Protein 3R6F (pdb70)

Solvent-accessible surface area: 9131 Å² total; per-residue (Å²): 168,62,33,81,13,34,30,54,69,172,148,43,55,133,45,70,73,84,44,121,96,0,3,0,10,92,22,193,182,76,93,3,162,21,4,0,10,0,0,0,52,30,81,48,46,69,71,144,62,17,50,118,51,42,36,63,29,11,126,110,9,4,45,65,7,7,143,149,77,59,46,160,153,76,54,80,60,40,26,60,54,141,149,20,98,36,98,0,0,16,22,30,0,0,4,67,71,50,77,125,57,88,26,111,100,145,199,97,83,100,109,81,66,132,77,106,135,72,61,57,46,91,93,53,152,108,178,129,97,144

Nearest PDB structures (foldseek):
  3r6f-assembly1_A-2  TM=1.008E+00  e=4.853E-24  Encephalitozoon cuniculi GB-M1
  3ksv-assembly1_A-2  TM=8.217E-01  e=3.527E-10  Leishmania major
  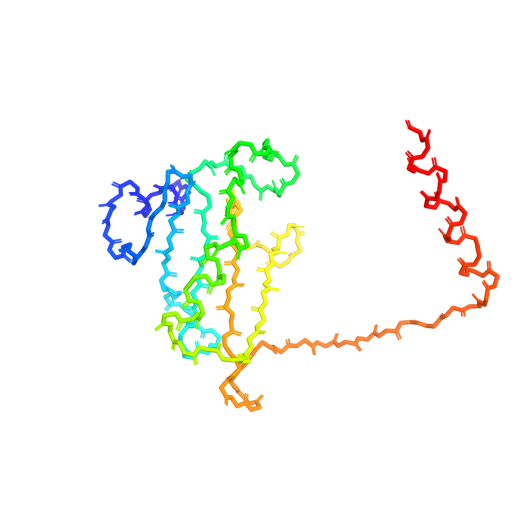3n1s-assembly1_B  TM=8.345E-01  e=1.779E-07  Escherichia coli
  8v1y-assembly1_D  TM=8.099E-01  e=2.140E-07  Escherichia coli
  3n1s-assembly3_I  TM=7.848E-01  e=1.779E-07  Escherichia coli

Structure (mmCIF, N/CA/C/O backbone):
data_3R6F
#
_entry.id   3R6F
#
_cell.length_a   44.570
_cell.length_b   44.570
_cell.length_c   233.310
_cell.angle_alpha   90.000
_cell.angle_beta   90.000
_cell.angle_gamma   120.000
#
_symmetry.space_group_name_H-M   'P 65 2 2'
#
loop_
_entity.id
_entity.type
_entity.pdbx_description
1 polymer 'HIT family protein'
2 non-polymer 'ZINC ION'
3 non-polymer 'SULFATE ION'
4 non-polymer (4S)-2-METHYL-2,4-PENTANEDIOL
5 water water
#
loop_
_atom_site.group_PDB
_atom_site.id
_atom_site.type_symbol
_atom_site.label_atom_id
_atom_site.label_alt_id
_atom_site.label_comp_id
_atom_site.label_asym_id
_atom_site.label_entity_id
_atom_site.label_seq_id
_atom_site.pdbx_PDB_ins_code
_atom_site.Cartn_x
_atom_site.Cartn_y
_atom_site.Cartn_z
_atom_site.occupancy
_atom_site.B_iso_or_equiv
_atom_site.auth_seq_id
_atom_site.auth_comp_id
_atom_site.auth_asym_id
_atom_site.auth_atom_id
_atom_site.pdbx_PDB_model_num
ATOM 1 N N . GLU A 1 6 ? 25.596 27.029 44.780 1.00 41.29 2 GLU A N 1
ATOM 2 C CA . GLU A 1 6 ? 25.379 25.699 44.141 1.00 40.08 2 GLU A CA 1
ATOM 3 C C . GLU A 1 6 ? 26.515 25.414 43.158 1.00 39.16 2 GLU A C 1
ATOM 4 O O . GLU A 1 6 ? 27.227 26.346 42.748 1.00 40.74 2 GLU A O 1
ATOM 6 N N . GLY A 1 7 ? 26.705 24.134 42.817 1.00 37.48 3 GLY A N 1
ATOM 7 C CA . GLY A 1 7 ? 27.623 23.718 41.745 1.00 34.04 3 GLY A CA 1
ATOM 8 C C . GLY A 1 7 ? 26.961 22.699 40.802 1.00 31.45 3 GLY A C 1
ATOM 9 O O . GLY A 1 7 ? 25.830 22.264 41.042 1.00 32.28 3 GLY A O 1
ATOM 10 N N . CYS A 1 8 ? 27.664 22.291 39.748 1.00 27.82 4 CYS A N 1
ATOM 11 C CA . CYS A 1 8 ? 27.068 21.420 38.701 1.00 23.93 4 CYS A CA 1
ATOM 12 C C . CYS A 1 8 ? 26.304 20.156 39.171 1.00 22.61 4 CYS A C 1
ATOM 13 O O . CYS A 1 8 ? 26.870 19.286 39.834 1.00 21.94 4 CYS A O 1
ATOM 16 N N . ILE A 1 9 ? 25.038 20.024 38.767 1.00 21.69 5 ILE A N 1
ATOM 17 C CA . ILE A 1 9 ? 24.203 18.914 39.229 1.00 20.45 5 ILE A CA 1
ATOM 18 C C . ILE A 1 9 ? 24.755 17.554 38.822 1.00 19.97 5 ILE A C 1
ATOM 19 O O . ILE A 1 9 ? 24.739 16.626 39.610 1.00 19.49 5 ILE A O 1
ATOM 24 N N . PHE A 1 10 ? 25.277 17.441 37.598 1.00 18.09 6 PHE A N 1
ATOM 25 C CA . PHE A 1 10 ? 25.774 16.152 37.147 1.00 18.11 6 PHE A CA 1
ATOM 26 C C . PHE A 1 10 ? 27.091 15.752 37.811 1.00 17.97 6 PHE A C 1
ATOM 27 O O . PHE A 1 10 ? 27.276 14.579 38.134 1.00 18.38 6 PHE A O 1
ATOM 35 N N . CYS A 1 11 ? 27.993 16.713 38.009 1.00 18.32 7 CYS A N 1
ATOM 36 C CA . CYS A 1 11 ? 29.206 16.454 38.819 1.00 19.17 7 CYS A CA 1
ATOM 37 C C . CYS A 1 11 ? 28.857 16.052 40.255 1.00 20.39 7 CYS A C 1
ATOM 38 O O . CYS A 1 11 ? 29.430 15.110 40.792 1.00 19.79 7 CYS A O 1
ATOM 41 N N . THR A 1 12 ? 27.919 16.790 40.858 1.00 20.76 8 THR A N 1
ATOM 42 C CA . THR A 1 12 ? 27.386 16.491 42.194 1.00 22.60 8 THR A CA 1
ATOM 43 C C . THR A 1 12 ? 26.770 15.102 42.257 1.00 21.88 8 THR A C 1
ATOM 44 O O . THR A 1 12 ? 27.126 14.307 43.134 1.00 23.01 8 THR A O 1
ATOM 48 N N . LEU A 1 13 ? 25.862 14.792 41.333 1.00 21.74 9 LEU A N 1
ATOM 49 C CA . LEU A 1 13 ? 25.264 13.451 41.296 1.00 20.57 9 LEU A CA 1
ATOM 50 C C . LEU A 1 13 ? 26.279 12.318 41.083 1.00 20.90 9 LEU A C 1
ATOM 51 O O . LEU A 1 13 ? 26.140 11.260 41.664 1.00 21.77 9 LEU A O 1
ATOM 56 N N . TYR A 1 14 ? 27.292 12.526 40.245 1.00 20.24 10 TYR A N 1
ATOM 57 C CA . TYR A 1 14 ? 28.301 11.501 40.085 1.00 21.22 10 TYR A CA 1
ATOM 58 C C . TYR A 1 14 ? 29.095 11.348 41.408 1.00 21.90 10 TYR A C 1
ATOM 59 O O . TYR A 1 14 ? 29.300 10.245 41.884 1.00 21.77 10 TYR A O 1
ATOM 68 N N . ARG A 1 15 ? 29.497 12.469 42.000 1.00 23.58 11 ARG A N 1
ATOM 69 C CA . ARG A 1 15 ? 30.245 12.495 43.266 1.00 26.22 11 ARG A CA 1
ATOM 70 C C . ARG A 1 15 ? 29.487 11.784 44.397 1.00 27.62 11 ARG A C 1
ATOM 71 O O . ARG A 1 15 ? 30.068 10.981 45.151 1.00 28.91 11 ARG A O 1
ATOM 79 N N . LYS A 1 16 ? 28.196 12.078 44.509 1.00 28.98 12 LYS A N 1
ATOM 80 C CA . LYS A 1 16 ? 27.334 11.435 45.514 1.00 30.62 12 LYS A CA 1
ATOM 81 C C . LYS A 1 16 ? 27.212 9.931 45.265 1.00 30.63 12 LYS A C 1
ATOM 82 O O . LYS A 1 16 ? 27.076 9.157 46.213 1.00 31.24 12 LYS A O 1
ATOM 88 N N . GLY A 1 17 ? 27.241 9.530 43.992 1.00 29.39 13 GLY A N 1
ATOM 89 C CA . GLY A 1 17 ? 27.268 8.128 43.600 1.00 29.51 13 GLY A CA 1
ATOM 90 C C . GLY A 1 17 ? 25.981 7.350 43.793 1.00 30.06 13 GLY A C 1
ATOM 91 O O . GLY A 1 17 ? 25.983 6.112 43.736 1.00 31.94 13 GLY A O 1
ATOM 92 N N . ALA A 1 18 ? 24.885 8.057 44.038 1.00 29.39 14 ALA A N 1
ATOM 93 C CA . ALA A 1 18 ? 23.600 7.419 44.231 1.00 28.61 14 ALA A CA 1
ATOM 94 C C . ALA A 1 18 ? 22.848 7.361 42.923 1.00 26.62 14 ALA A C 1
ATOM 95 O O . ALA A 1 18 ? 22.961 8.256 42.084 1.00 26.41 14 ALA A O 1
ATOM 97 N N . ASN A 1 19 ? 22.077 6.293 42.765 1.00 25.30 15 ASN A N 1
ATOM 98 C CA . ASN A 1 19 ? 21.138 6.162 41.669 1.00 23.09 15 ASN A CA 1
ATOM 99 C C . ASN A 1 19 ? 21.805 6.057 40.297 1.00 21.21 15 ASN A C 1
ATOM 100 O O . ASN A 1 19 ? 21.132 6.152 39.292 1.00 20.50 15 ASN A O 1
ATOM 105 N N . ILE A 1 20 ? 23.113 5.829 40.262 1.00 21.05 16 ILE A N 1
ATOM 106 C CA . ILE A 1 20 ? 23.796 5.587 38.983 1.00 20.06 16 ILE A CA 1
ATOM 107 C C . ILE A 1 20 ? 23.421 4.189 38.483 1.00 20.45 16 ILE A C 1
ATOM 108 O O . ILE A 1 20 ? 23.599 3.194 39.206 1.00 21.34 16 ILE A O 1
ATOM 113 N N . ILE A 1 21 ? 22.899 4.117 37.260 1.00 19.01 17 ILE A N 1
ATOM 114 C CA . ILE A 1 21 ? 22.373 2.867 36.741 1.00 19.41 17 ILE A CA 1
ATOM 115 C C . ILE A 1 21 ? 23.419 2.114 35.918 1.00 19.80 17 ILE A C 1
ATOM 116 O O . ILE A 1 21 ? 23.350 0.901 35.796 1.00 19.77 17 ILE A O 1
ATOM 121 N N . TYR A 1 22 ? 24.389 2.840 35.370 1.00 18.29 18 TYR A N 1
ATOM 122 C CA . TYR A 1 22 ? 25.400 2.222 34.525 1.00 19.27 18 TYR A CA 1
ATOM 123 C C . TYR A 1 22 ? 26.603 3.129 34.487 1.00 19.70 18 TYR A C 1
ATOM 124 O O . TYR A 1 22 ? 26.486 4.366 34.619 1.00 18.03 18 TYR A O 1
ATOM 133 N N . GLU A 1 23 ? 27.776 2.520 34.348 1.00 21.40 19 GLU A N 1
ATOM 134 C CA . GLU A 1 23 ? 28.999 3.292 34.391 1.00 22.75 19 GLU A CA 1
ATOM 135 C C . GLU A 1 23 ? 30.034 2.622 33.504 1.00 23.94 19 GLU A C 1
ATOM 136 O O . GLU A 1 23 ? 30.057 1.391 33.405 1.00 24.96 19 GLU A O 1
ATOM 142 N N . THR A 1 24 ? 30.869 3.439 32.856 1.00 23.92 20 THR A N 1
ATOM 143 C CA . THR A 1 24 ? 32.026 2.962 32.129 1.00 25.02 20 THR A CA 1
ATOM 144 C C . THR A 1 24 ? 33.208 3.767 32.639 1.00 25.27 20 THR A C 1
ATOM 145 O O . THR A 1 24 ? 33.057 4.566 33.543 1.00 25.30 20 THR A O 1
ATOM 149 N N . ASP A 1 25 ? 34.398 3.569 32.080 1.00 26.14 21 ASP A N 1
ATOM 150 C CA . ASP A 1 25 ? 35.547 4.377 32.520 1.00 26.51 21 ASP A CA 1
ATOM 151 C C . ASP A 1 25 ? 35.297 5.892 32.398 1.00 25.12 21 ASP A C 1
ATOM 152 O O . ASP A 1 25 ? 35.721 6.664 33.261 1.00 23.77 21 ASP A O 1
ATOM 157 N N . ARG A 1 26 ? 34.594 6.289 31.325 1.00 23.15 22 ARG A N 1
ATOM 158 C CA . ARG A 1 26 ? 34.448 7.699 30.974 1.00 22.57 22 ARG A CA 1
ATOM 159 C C . ARG A 1 26 ? 33.056 8.282 31.212 1.00 20.10 22 ARG A C 1
ATOM 160 O O . ARG A 1 26 ? 32.932 9.494 31.305 1.00 19.84 22 ARG A O 1
ATOM 168 N N . LEU A 1 27 ? 32.047 7.419 31.345 1.00 19.67 23 LEU A N 1
ATOM 169 C CA . LEU A 1 27 ? 30.630 7.836 31.333 1.00 18.07 23 LEU A CA 1
ATOM 170 C C . LEU A 1 27 ? 29.843 7.281 32.521 1.00 18.67 23 LEU A C 1
ATOM 171 O O . LEU A 1 27 ? 30.275 6.327 33.192 1.00 18.54 23 LEU A O 1
ATOM 176 N N . PHE A 1 28 ? 28.681 7.879 32.778 1.00 16.93 24 PHE A N 1
ATOM 177 C CA . PHE A 1 28 ? 27.722 7.289 33.702 1.00 16.37 24 PHE A CA 1
ATOM 178 C C . PHE A 1 28 ? 26.309 7.584 33.202 1.00 15.54 24 PHE A C 1
ATOM 179 O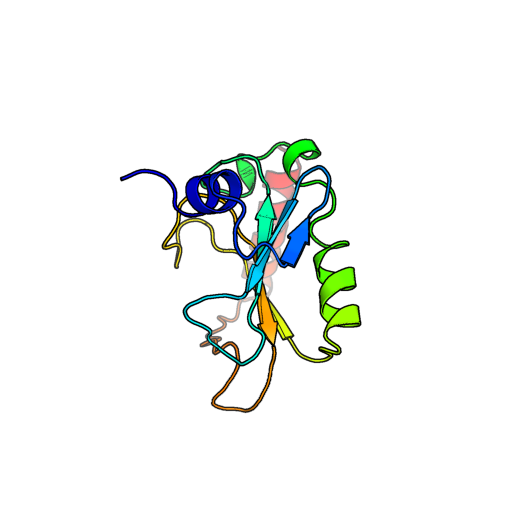 O . PHE A 1 28 ? 26.132 8.470 32.357 1.00 16.04 24 PHE A O 1
ATOM 187 N N . ALA A 1 29 ? 25.329 6.811 33.664 1.00 14.80 25 ALA A N 1
ATOM 188 C CA . ALA A 1 29 ? 23.951 6.941 33.212 1.00 14.98 25 ALA A CA 1
ATOM 189 C C . ALA A 1 29 ? 23.027 7.142 34.407 1.00 15.49 25 ALA A C 1
ATOM 190 O O . ALA A 1 29 ? 23.253 6.578 35.473 1.00 16.48 25 ALA A O 1
ATOM 192 N N . LEU A 1 30 ? 22.007 7.956 34.206 1.00 15.32 26 LEU A N 1
ATOM 193 C CA . LEU A 1 30 ? 20.974 8.228 35.201 1.00 16.06 26 LEU A CA 1
ATOM 194 C C . LEU A 1 30 ? 19.642 8.158 34.499 1.00 16.25 26 LEU A C 1
ATOM 195 O O . LEU A 1 30 ? 19.542 8.522 33.325 1.00 15.40 26 LEU A O 1
ATOM 200 N N . ILE A 1 31 ? 18.628 7.704 35.230 1.00 15.85 27 ILE A N 1
ATOM 201 C CA . ILE A 1 31 ? 17.231 7.816 34.815 1.00 17.26 27 ILE A CA 1
ATOM 202 C C . ILE A 1 31 ? 16.841 9.265 35.060 1.00 16.72 27 ILE A C 1
ATOM 203 O O . ILE A 1 31 ? 17.235 9.835 36.074 1.00 16.98 27 ILE A O 1
ATOM 208 N N . ASP A 1 32 ? 16.136 9.883 34.111 1.00 17.06 28 ASP A N 1
ATOM 209 C CA . ASP A 1 32 ? 15.776 11.291 34.214 1.00 17.29 28 ASP A CA 1
ATOM 210 C C . ASP A 1 32 ? 14.694 11.452 35.299 1.00 18.20 28 ASP A C 1
ATOM 211 O O . ASP A 1 32 ? 13.705 10.714 35.307 1.00 18.72 28 ASP A O 1
ATOM 216 N N . ARG A 1 33 ? 14.925 12.390 36.220 1.00 18.29 29 ARG A N 1
ATOM 217 C CA . ARG A 1 33 ? 14.021 12.640 37.344 1.00 19.11 29 ARG A CA 1
ATOM 218 C C . ARG A 1 33 ? 12.732 13.356 36.889 1.00 20.26 29 ARG A C 1
ATOM 219 O O . ARG A 1 33 ? 11.715 13.317 37.602 1.00 20.10 29 ARG A O 1
ATOM 227 N N . TYR A 1 34 ? 12.795 13.998 35.708 1.00 19.14 30 TYR A N 1
ATOM 228 C CA . TYR A 1 34 ? 11.686 14.744 35.102 1.00 19.99 30 TYR A CA 1
ATOM 229 C C . TYR A 1 34 ? 11.470 14.282 33.642 1.00 19.90 30 TYR A C 1
ATOM 230 O O . TYR A 1 34 ? 11.712 15.035 32.688 1.00 18.74 30 TYR A O 1
ATOM 239 N N . PRO A 1 35 ? 10.960 13.053 33.472 1.00 21.08 31 PRO A N 1
ATOM 240 C CA . PRO A 1 35 ? 10.983 12.431 32.147 1.00 21.96 31 PRO A CA 1
ATOM 241 C C . PRO A 1 35 ? 9.960 12.957 31.169 1.00 23.45 31 PRO A C 1
ATOM 242 O O . PRO A 1 35 ? 8.804 13.236 31.538 1.00 23.11 31 PRO A O 1
ATOM 246 N N . LEU A 1 36 ? 10.380 13.056 29.908 1.00 23.13 32 LEU A N 1
ATOM 247 C CA . LEU A 1 36 ? 9.446 13.274 28.811 1.00 24.53 32 LEU A CA 1
ATOM 248 C C . LEU A 1 36 ? 8.629 12.009 28.519 1.00 24.82 32 LEU A C 1
ATOM 249 O O . LEU A 1 36 ? 7.546 12.086 27.973 1.00 27.06 32 LEU A O 1
ATOM 254 N N . SER A 1 37 ? 9.153 10.841 28.888 1.00 24.21 33 SER A N 1
ATOM 255 C CA . SER A 1 37 ? 8.504 9.579 28.593 1.00 24.04 33 SER A CA 1
ATOM 256 C C . SER A 1 37 ? 9.090 8.507 29.494 1.00 24.23 33 SER A C 1
ATOM 257 O O . SER A 1 37 ? 10.234 8.632 29.960 1.00 23.22 33 SER A O 1
ATOM 260 N N . LYS A 1 38 ? 8.327 7.431 29.701 1.00 24.47 34 LYS A N 1
ATOM 261 C CA . LYS A 1 38 ? 8.750 6.366 30.605 1.00 25.13 34 LYS A CA 1
ATOM 262 C C . LYS A 1 38 ? 10.023 5.726 30.088 1.00 23.67 34 LYS A C 1
ATOM 263 O O . LYS A 1 38 ? 10.040 5.207 28.966 1.00 23.77 34 LYS A O 1
ATOM 269 N N . GLY A 1 39 ? 11.061 5.767 30.916 1.00 22.79 35 GLY A N 1
ATOM 270 C CA . GLY A 1 39 ? 12.396 5.219 30.595 1.00 21.99 35 GLY A CA 1
ATOM 271 C C . GLY A 1 39 ? 13.442 6.210 30.100 1.00 20.47 35 GLY A C 1
ATOM 272 O O . GLY A 1 39 ? 14.596 5.816 29.863 1.00 19.29 35 GLY A O 1
ATOM 273 N N . HIS A 1 40 ? 13.028 7.478 29.928 1.00 19.52 36 HIS A N 1
ATOM 274 C CA . HIS A 1 40 ? 13.909 8.596 29.542 1.00 19.18 36 HIS A CA 1
ATOM 275 C C . HIS A 1 40 ? 15.128 8.517 30.447 1.00 18.30 36 HIS A C 1
ATOM 276 O O . HIS A 1 40 ? 14.998 8.605 31.670 1.00 18.40 36 HIS A O 1
ATOM 283 N N . PHE A 1 41 ? 16.304 8.297 29.847 1.00 16.81 37 PHE A N 1
ATOM 284 C CA . PHE A 1 41 ? 17.525 8.290 30.582 1.00 15.65 37 PHE A CA 1
ATOM 285 C C . PHE A 1 41 ? 18.586 9.174 29.910 1.00 14.99 37 PHE A C 1
ATOM 286 O O . PHE A 1 41 ? 18.361 9.660 28.811 1.00 14.54 37 PHE A O 1
ATOM 294 N N . LEU A 1 42 ? 19.719 9.335 30.602 1.00 13.92 38 LEU A N 1
ATOM 295 C CA . LEU A 1 42 ? 20.791 10.262 30.266 1.00 13.97 38 LEU A CA 1
ATOM 296 C C . LEU A 1 42 ? 22.110 9.506 30.254 1.00 13.40 38 LEU A C 1
ATOM 297 O O . LEU A 1 42 ? 22.380 8.719 31.165 1.00 14.36 38 LEU A O 1
ATOM 302 N N . VAL A 1 43 ? 22.919 9.728 29.226 1.00 12.28 39 VAL A N 1
ATOM 303 C CA . VAL A 1 43 ? 24.274 9.199 29.219 1.00 13.46 39 VAL A CA 1
ATOM 304 C C . VAL A 1 43 ? 25.189 10.411 29.328 1.00 13.94 39 VAL A C 1
ATOM 305 O O . VAL A 1 43 ? 25.078 11.365 28.543 1.00 12.45 39 VAL A O 1
ATOM 309 N N . ILE A 1 44 ? 26.051 10.385 30.338 1.00 14.02 40 ILE A N 1
ATOM 310 C CA . ILE A 1 44 ? 26.760 11.593 30.756 1.00 14.80 40 ILE A CA 1
ATOM 311 C C . ILE A 1 44 ? 28.253 11.307 30.919 1.00 15.81 40 ILE A C 1
ATOM 312 O O . ILE A 1 44 ? 28.623 10.372 31.649 1.00 15.22 40 ILE A O 1
ATOM 317 N N . PRO A 1 45 ? 29.125 12.093 30.237 1.00 16.27 41 PRO A N 1
ATOM 318 C CA . PRO A 1 45 ? 30.570 11.943 30.485 1.00 16.95 41 PRO A CA 1
ATOM 319 C C . PRO A 1 45 ? 30.883 12.402 31.904 1.00 17.87 41 PRO A C 1
ATOM 320 O O . PRO A 1 45 ? 30.262 13.332 32.417 1.00 17.45 41 PRO A O 1
ATOM 324 N N . LYS A 1 46 ? 31.833 11.718 32.541 1.00 18.49 42 LYS A N 1
ATOM 325 C CA . LYS A 1 46 ? 32.239 12.083 33.891 1.00 19.24 42 LYS A CA 1
ATOM 326 C C . LYS A 1 46 ? 32.892 13.446 33.882 1.00 19.60 42 LYS A C 1
ATOM 327 O O . LYS A 1 46 ? 32.682 14.259 34.786 1.00 20.23 42 LYS A O 1
ATOM 333 N N . ALA A 1 47 ? 33.635 13.724 32.817 1.00 19.08 43 ALA A N 1
ATOM 334 C CA . AL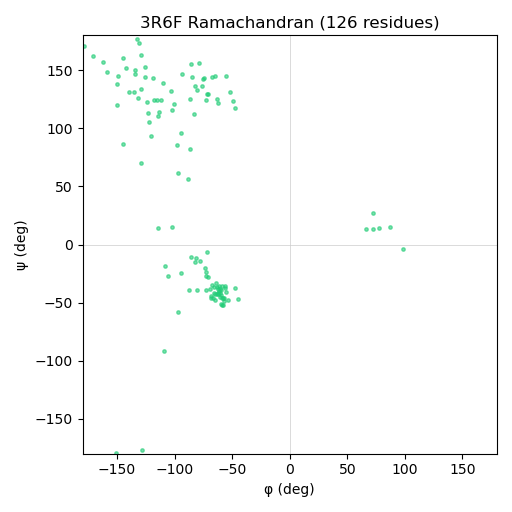A A 1 47 ? 34.351 14.977 32.703 1.00 19.06 43 ALA A CA 1
ATOM 335 C C . ALA A 1 47 ? 33.349 16.075 32.392 1.00 18.50 43 ALA A C 1
ATOM 336 O O . ALA A 1 47 ? 32.361 15.841 31.665 1.00 17.55 43 ALA A O 1
ATOM 338 N N . HIS A 1 48 ? 33.599 17.243 32.962 1.00 18.01 44 HIS A N 1
ATOM 339 C CA . HIS A 1 48 ? 32.734 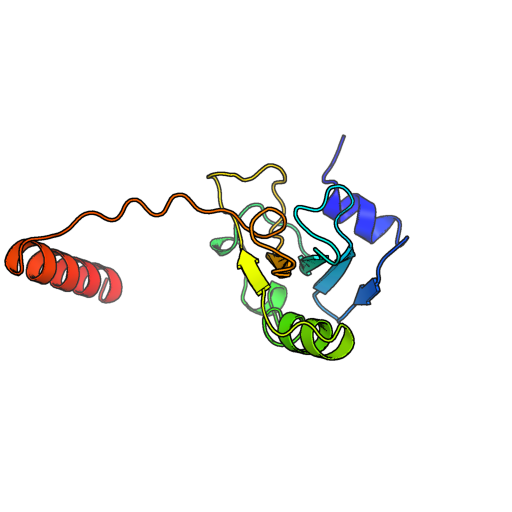18.405 32.861 1.00 17.89 44 HIS A CA 1
ATOM 340 C C . HIS A 1 48 ? 33.216 19.469 31.877 1.00 18.14 44 HIS A C 1
ATOM 341 O O . HIS A 1 48 ? 34.267 20.093 32.087 1.00 18.88 44 HIS A O 1
ATOM 348 N N . HIS A 1 49 ? 32.432 19.690 30.825 1.00 18.13 45 HIS A N 1
ATOM 349 C CA . HIS A 1 49 ? 32.504 20.889 29.985 1.00 18.68 45 HIS A CA 1
ATOM 350 C C . HIS A 1 49 ? 31.071 21.261 29.587 1.00 18.29 45 HIS A C 1
ATOM 351 O O . HIS A 1 49 ? 30.218 20.387 29.537 1.00 16.46 45 HIS A O 1
ATOM 358 N N . PRO A 1 50 ? 30.801 22.558 29.332 1.00 18.93 46 PRO A N 1
ATOM 359 C CA . PRO A 1 50 ? 29.464 23.005 28.906 1.00 19.02 46 PRO A CA 1
ATOM 360 C C . PRO A 1 50 ? 28.971 22.424 27.564 1.00 18.42 46 PRO A C 1
ATOM 361 O O . PRO A 1 50 ? 27.772 22.080 27.469 1.00 18.77 46 PRO A O 1
ATOM 365 N N . TYR A 1 51 ? 29.850 22.343 26.552 1.00 18.23 47 TYR A N 1
ATOM 366 C CA . TYR A 1 51 ? 29.467 21.992 25.145 1.00 18.18 47 TYR A CA 1
ATOM 367 C C . TYR A 1 51 ? 30.254 20.822 24.558 1.00 17.64 47 TYR A C 1
ATOM 368 O O . TYR A 1 51 ? 31.397 20.588 24.934 1.00 18.56 47 TYR A O 1
ATOM 377 N N . LEU A 1 52 ? 29.646 20.115 23.615 1.00 17.35 48 LEU A N 1
ATOM 378 C CA . LEU A 1 52 ? 30.258 18.935 23.033 1.00 17.39 48 LEU A CA 1
ATOM 379 C C . LEU A 1 52 ? 31.657 19.231 22.462 1.00 18.38 48 LEU A C 1
ATOM 380 O O . LEU A 1 52 ? 32.587 18.440 22.632 1.00 17.82 48 LEU A O 1
ATOM 385 N N . HIS A 1 53 ? 31.806 20.380 21.801 1.00 18.92 49 HIS A N 1
ATOM 386 C CA . HIS A 1 53 ? 33.086 20.727 21.170 1.00 19.78 49 HIS A CA 1
ATOM 387 C C . HIS A 1 53 ? 34.213 21.101 22.156 1.00 20.84 49 HIS A C 1
ATOM 388 O O . HIS A 1 53 ? 35.387 21.274 21.746 1.00 20.35 49 HIS A O 1
ATOM 395 N N . ASN A 1 54 ? 33.858 21.203 23.441 1.00 20.80 50 ASN A N 1
ATOM 396 C CA . ASN A 1 54 ? 34.821 21.457 24.506 1.00 22.14 50 ASN A CA 1
ATOM 397 C C . ASN A 1 54 ? 35.506 20.177 24.950 1.00 22.95 50 ASN A C 1
ATOM 398 O O . ASN A 1 54 ? 36.524 20.237 25.632 1.00 24.21 50 ASN A O 1
ATOM 403 N N . TYR A 1 55 ? 34.953 19.018 24.576 1.00 23.41 51 TYR A N 1
ATOM 404 C CA . TYR A 1 55 ? 35.546 17.731 24.971 1.00 24.46 51 TYR A CA 1
ATOM 405 C C . TYR A 1 55 ? 36.641 17.284 24.023 1.00 26.56 51 TYR A C 1
ATOM 406 O O . TYR A 1 55 ? 36.549 17.499 22.808 1.00 26.73 51 TYR A O 1
ATOM 415 N N . LYS A 1 56 ? 37.673 16.646 24.576 1.00 28.55 52 LYS A N 1
ATOM 416 C CA . LYS A 1 56 ? 38.563 15.839 23.753 1.00 30.68 52 LYS A CA 1
ATOM 417 C C . LYS A 1 56 ? 37.829 14.516 23.514 1.00 31.91 52 LYS A C 1
ATOM 418 O O . LYS A 1 56 ? 36.946 14.149 24.322 1.00 31.65 52 LYS A O 1
ATOM 420 N N . PRO A 1 57 ? 38.175 13.799 22.422 1.00 33.09 53 PRO A N 1
ATOM 421 C CA . PRO A 1 57 ? 37.723 12.427 22.140 1.00 33.97 53 PRO A CA 1
ATOM 422 C C . PRO A 1 57 ? 37.852 11.466 23.331 1.00 34.13 53 PRO A C 1
ATOM 423 O O . PRO A 1 57 ? 36.986 10.626 23.528 1.00 34.74 53 PRO A O 1
ATOM 427 N N . GLU A 1 58 ? 38.922 11.596 24.117 1.00 34.31 54 GLU A N 1
ATOM 428 C CA . GLU A 1 58 ? 39.163 10.712 25.264 1.00 34.82 54 GLU A CA 1
ATOM 429 C C . GLU A 1 58 ? 38.071 10.850 26.320 1.00 34.24 54 GLU A C 1
ATOM 430 O O . GLU A 1 58 ? 37.685 9.863 26.969 1.00 33.87 54 GLU A O 1
ATOM 432 N N . GLU A 1 59 ? 37.594 12.079 26.501 1.00 35.13 55 GLU A N 1
ATOM 433 C CA . GLU A 1 59 ? 36.588 12.369 27.505 1.00 35.10 55 GLU A CA 1
ATOM 434 C C . GLU A 1 59 ? 35.177 11.946 27.059 1.00 34.59 55 GLU A C 1
ATOM 435 O O . GLU A 1 59 ? 34.268 11.869 27.887 1.00 34.51 55 GLU A O 1
ATOM 441 N N . LEU A 1 60 ? 35.019 11.670 25.760 1.00 34.42 56 LEU A N 1
ATOM 442 C CA . LEU A 1 60 ? 33.725 11.315 25.140 1.00 33.43 56 LEU A CA 1
ATOM 443 C C . LEU A 1 60 ? 33.679 9.895 24.618 1.00 32.89 56 LEU A C 1
ATOM 444 O O . LEU A 1 60 ? 32.774 9.533 23.855 1.00 32.54 56 LEU A O 1
ATOM 449 N N . SER A 1 61 ? 34.654 9.094 25.038 1.00 32.34 57 SER A N 1
ATOM 450 C CA . SER A 1 61 ? 34.790 7.746 24.510 1.00 30.77 57 SER A CA 1
ATOM 451 C C . SER A 1 61 ? 33.579 6.901 24.867 1.00 28.77 57 SER A C 1
ATOM 452 O O . SER A 1 61 ? 33.221 6.813 26.046 1.00 27.80 57 SER A O 1
ATOM 455 N N . GLY A 1 62 ? 32.954 6.320 23.829 1.00 25.45 58 GLY A N 1
ATOM 456 C CA . GLY A 1 62 ? 31.955 5.259 23.990 1.00 23.24 58 GLY A CA 1
ATOM 457 C C . GLY A 1 62 ? 30.509 5.680 24.209 1.00 20.75 58 GLY A C 1
ATOM 458 O O . GLY A 1 62 ? 29.689 4.849 24.596 1.00 19.18 58 GLY A O 1
ATOM 459 N N . VAL A 1 63 ? 30.180 6.945 23.940 1.00 19.21 59 VAL A N 1
ATOM 460 C CA . VAL A 1 63 ? 28.788 7.401 24.148 1.00 17.93 59 VAL A CA 1
ATOM 461 C C . VAL A 1 63 ? 27.776 6.616 23.334 1.00 18.11 59 VAL A C 1
ATOM 462 O O . VAL A 1 63 ? 26.794 6.090 23.894 1.00 18.21 59 VAL A O 1
ATOM 466 N N . LEU A 1 64 ? 27.992 6.498 22.029 1.00 17.09 60 LEU A N 1
ATOM 467 C CA . LEU A 1 64 ? 27.004 5.807 21.224 1.00 18.15 60 LEU A CA 1
ATOM 468 C C . LEU A 1 64 ? 26.931 4.302 21.546 1.00 18.62 60 LEU A C 1
ATOM 469 O O . LEU A 1 64 ? 25.835 3.727 21.492 1.00 18.87 60 LEU A O 1
ATOM 474 N N . ASP A 1 65 ? 28.080 3.689 21.868 1.00 18.87 61 ASP A N 1
ATOM 475 C CA A ASP A 1 65 ? 28.139 2.278 22.276 0.70 19.62 61 ASP A CA 1
ATOM 476 C CA B ASP A 1 65 ? 28.109 2.282 22.269 0.30 18.91 61 ASP A CA 1
ATOM 477 C C . ASP A 1 65 ? 27.319 2.084 23.559 1.00 18.62 61 ASP A C 1
ATOM 478 O O . ASP A 1 65 ? 26.584 1.122 23.691 1.00 18.74 61 ASP A O 1
ATOM 487 N N . THR A 1 66 ? 27.462 3.015 24.505 1.00 18.20 62 THR A N 1
ATOM 488 C CA . THR A 1 66 ? 26.750 2.920 25.788 1.00 18.63 62 THR A CA 1
ATOM 489 C C . THR A 1 66 ? 25.247 3.141 25.616 1.00 17.68 62 THR A C 1
ATOM 490 O O . THR A 1 66 ? 24.413 2.494 26.254 1.00 17.00 62 THR A O 1
ATOM 494 N N . ILE A 1 67 ? 24.889 4.062 24.737 1.00 17.29 63 ILE A N 1
ATOM 495 C CA . ILE A 1 67 ? 23.500 4.226 24.390 1.00 16.74 63 ILE A CA 1
ATOM 496 C C . ILE A 1 67 ? 22.915 2.931 23.781 1.00 17.37 63 ILE A C 1
ATOM 497 O O . ILE A 1 67 ? 21.834 2.465 24.210 1.00 16.80 63 ILE A O 1
ATOM 502 N N . ARG A 1 68 ? 23.596 2.376 22.771 1.00 16.97 64 ARG A N 1
ATOM 503 C CA . ARG A 1 68 ? 23.205 1.099 22.172 1.00 16.80 64 ARG A CA 1
ATOM 504 C C . ARG A 1 68 ? 23.067 0.029 23.245 1.00 17.31 64 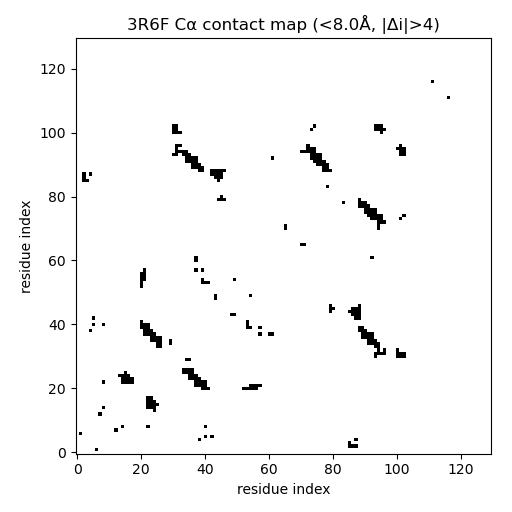ARG A C 1
ATOM 505 O O . ARG A 1 68 ? 22.079 -0.709 23.288 1.00 16.95 64 ARG A O 1
ATOM 507 N N . HIS A 1 69 ? 24.067 -0.060 24.111 1.00 17.18 65 HIS A N 1
ATOM 508 C CA . HIS A 1 69 ? 24.027 -1.103 25.139 1.00 18.34 65 HIS A CA 1
ATOM 509 C C . HIS A 1 69 ? 22.754 -1.000 26.015 1.00 18.35 65 HIS A C 1
ATOM 510 O O . HIS A 1 69 ? 22.044 -1.995 26.246 1.00 18.59 65 HIS A O 1
ATOM 517 N N . LEU A 1 70 ? 22.480 0.214 26.494 1.00 17.86 66 LEU A N 1
ATOM 518 C CA . LEU A 1 70 ? 21.330 0.465 27.375 1.00 17.76 66 LEU A CA 1
ATOM 519 C C . LEU A 1 70 ? 19.963 0.331 26.711 1.00 18.79 66 LEU A C 1
ATOM 520 O O . LEU A 1 70 ? 19.071 -0.293 27.292 1.00 18.33 66 LEU A O 1
ATOM 525 N N . VAL A 1 71 ? 19.784 0.872 25.498 1.00 18.81 67 VAL A N 1
ATOM 526 C CA . VAL A 1 71 ? 18.505 0.655 24.806 1.00 19.47 67 VAL A CA 1
ATOM 527 C C . VAL A 1 71 ? 18.225 -0.847 24.603 1.00 19.83 67 VAL A C 1
ATOM 528 O O . VAL A 1 71 ? 17.075 -1.282 24.666 1.00 19.89 67 VAL A O 1
ATOM 532 N N . GLN A 1 72 ? 19.269 -1.627 24.358 1.00 20.64 68 GLN A N 1
ATOM 533 C CA . GLN A 1 72 ? 19.107 -3.083 24.234 1.00 22.76 68 GLN A CA 1
ATOM 534 C C . GLN A 1 72 ? 18.724 -3.732 25.579 1.00 22.10 68 GLN A C 1
ATOM 535 O O . GLN A 1 72 ? 17.784 -4.525 25.642 1.00 23.16 68 GLN A O 1
ATOM 541 N N . LYS A 1 73 ? 19.413 -3.362 26.652 1.00 21.27 69 LYS A N 1
ATOM 542 C CA . LYS A 1 73 ? 19.066 -3.860 27.992 1.00 21.59 69 LYS A CA 1
ATOM 543 C C . LYS A 1 73 ? 17.663 -3.440 28.391 1.00 20.79 69 LYS A C 1
ATOM 544 O O . LYS A 1 73 ? 16.943 -4.194 29.064 1.00 21.12 69 LYS A O 1
ATOM 550 N N . PHE A 1 74 ? 17.259 -2.242 27.980 1.00 20.39 70 PHE A N 1
ATOM 551 C CA . PHE A 1 74 ? 15.942 -1.709 28.366 1.00 20.26 70 PHE A CA 1
ATOM 552 C C . PHE A 1 74 ? 14.822 -2.166 27.430 1.00 21.18 70 PHE A C 1
ATOM 553 O O . PHE A 1 74 ? 13.640 -1.951 27.718 1.00 21.61 70 PHE A O 1
ATOM 561 N N . GLY A 1 75 ? 15.188 -2.776 26.304 1.00 21.37 71 GLY A N 1
ATOM 562 C CA . GLY A 1 75 ? 14.195 -3.207 25.309 1.00 22.18 71 GLY A CA 1
ATOM 563 C C . GLY A 1 75 ? 13.551 -2.063 24.522 1.00 22.99 71 GLY A C 1
ATOM 564 O O . GLY A 1 75 ? 12.412 -2.193 24.071 1.00 24.00 71 GLY A O 1
ATOM 565 N N . PHE A 1 76 ? 14.254 -0.941 24.358 1.00 22.22 72 PHE A N 1
ATOM 566 C CA . PHE A 1 76 ? 13.689 0.200 23.623 1.00 22.94 72 PHE A CA 1
ATOM 567 C C . PHE A 1 76 ? 13.962 0.022 22.138 1.00 23.04 72 PHE A C 1
ATOM 568 O O . PHE A 1 76 ? 15.102 -0.144 21.735 1.00 23.69 72 PHE A O 1
ATOM 576 N N . GLU A 1 77 ? 12.926 0.059 21.317 1.00 23.63 73 GLU A N 1
ATOM 577 C CA . GLU A 1 77 ? 13.132 -0.001 19.861 1.00 24.02 73 GLU A CA 1
ATOM 578 C C . GLU A 1 77 ? 12.917 1.340 19.209 1.00 22.73 73 GLU A C 1
ATOM 579 O O . GLU A 1 77 ? 13.480 1.624 18.148 1.00 23.21 73 GLU A O 1
ATOM 585 N N . ARG A 1 78 ? 12.093 2.170 19.829 1.00 21.19 74 ARG A N 1
ATOM 586 C CA . ARG A 1 78 ? 11.759 3.455 19.239 1.00 20.47 74 ARG A CA 1
ATOM 587 C C . ARG A 1 78 ? 12.120 4.505 20.251 1.00 19.37 74 ARG A C 1
ATOM 588 O O . ARG A 1 78 ? 11.666 4.443 21.399 1.00 18.80 74 ARG A O 1
ATOM 596 N N . TYR A 1 79 ? 12.978 5.442 19.853 1.00 17.66 75 TYR A N 1
ATOM 597 C CA . TYR A 1 79 ? 13.528 6.420 20.809 1.00 16.57 75 TYR A CA 1
ATOM 598 C C . TYR A 1 79 ? 14.291 7.503 20.052 1.00 16.25 75 TYR A C 1
ATOM 599 O O . TYR A 1 79 ? 14.639 7.322 18.877 1.00 15.17 75 TYR A O 1
ATOM 608 N N . ASN A 1 80 ? 14.530 8.623 20.720 1.00 16.20 76 ASN A N 1
ATOM 609 C CA . ASN A 1 80 ? 15.324 9.688 20.137 1.00 16.19 76 ASN A CA 1
ATOM 610 C C . ASN A 1 80 ? 16.559 9.945 20.976 1.00 15.53 76 ASN A C 1
ATOM 611 O O . ASN A 1 80 ? 16.512 9.857 22.201 1.00 15.61 76 ASN A O 1
ATOM 616 N N . ILE A 1 81 ? 17.663 10.256 20.311 1.00 13.63 77 ILE A N 1
ATOM 617 C CA . ILE A 1 81 ? 18.843 10.719 21.012 1.00 13.47 77 ILE A CA 1
ATOM 618 C C . ILE A 1 81 ? 18.909 12.225 20.809 1.00 13.05 77 ILE A C 1
ATOM 619 O O . ILE A 1 81 ? 18.799 12.698 19.672 1.00 12.30 77 ILE A O 1
ATOM 624 N N . LEU A 1 82 ? 19.126 12.959 21.895 1.00 12.25 78 LEU A N 1
ATOM 625 C CA . LEU A 1 82 ? 19.166 14.418 21.832 1.00 12.74 78 LEU A CA 1
ATOM 626 C C . LEU A 1 82 ? 20.273 14.996 22.717 1.00 12.82 78 LEU A C 1
ATOM 627 O O . LEU A 1 82 ? 20.370 14.654 23.898 1.00 11.91 78 LEU A O 1
ATOM 632 N N . GLN A 1 83 ? 21.070 15.901 22.138 1.00 12.34 79 GLN A N 1
ATOM 633 C CA . GLN A 1 83 ? 22.098 16.584 22.878 1.00 12.72 79 GLN A CA 1
ATOM 634 C C . GLN A 1 83 ? 22.057 18.060 22.534 1.00 13.68 79 GLN A C 1
ATOM 635 O O . GLN A 1 83 ? 22.046 18.444 21.355 1.00 14.61 79 GLN A O 1
ATOM 641 N N . ASN A 1 84 ? 22.073 18.871 23.578 1.00 14.43 80 ASN A N 1
ATOM 642 C CA . ASN A 1 84 ? 21.802 20.312 23.477 1.00 16.30 80 ASN A CA 1
ATOM 643 C C . ASN A 1 84 ? 23.020 21.145 23.852 1.00 15.85 80 ASN A C 1
ATOM 644 O O . ASN A 1 84 ? 23.575 20.993 24.964 1.00 14.65 80 ASN A O 1
ATOM 649 N N . ASN A 1 85 ? 23.436 22.019 22.921 1.00 15.42 81 ASN A N 1
ATOM 650 C CA . ASN A 1 85 ? 24.507 22.985 23.149 1.00 16.67 81 ASN A CA 1
ATOM 651 C C . ASN A 1 85 ? 24.006 24.421 22.962 1.00 18.32 81 ASN A C 1
ATOM 652 O O . ASN A 1 85 ? 23.948 24.970 21.846 1.00 18.02 81 ASN A O 1
ATOM 657 N N . GLY A 1 86 ? 23.591 25.023 24.068 1.00 20.51 82 GLY A N 1
ATOM 658 C CA . GLY A 1 86 ? 23.334 26.471 24.059 1.00 24.12 82 GLY A CA 1
ATOM 659 C C . GLY A 1 86 ? 22.031 26.900 23.417 1.00 26.52 82 GLY A C 1
ATOM 660 O O . GLY A 1 86 ? 21.840 28.087 23.117 1.00 27.40 82 GLY A O 1
ATOM 661 N N . ASN A 1 87 ? 21.133 25.948 23.206 1.00 27.96 83 ASN A N 1
ATOM 662 C CA . ASN A 1 87 ? 19.795 26.262 22.706 1.00 30.67 83 ASN A CA 1
ATOM 663 C C . ASN A 1 87 ? 18.810 26.023 23.854 1.00 32.75 83 ASN A C 1
ATOM 664 O O . ASN A 1 87 ? 18.566 26.917 24.699 1.00 34.79 83 ASN A O 1
ATOM 669 N N . HIS A 1 88 ? 18.291 24.809 23.905 1.00 33.88 84 HIS A N 1
ATOM 670 C CA . HIS A 1 88 ? 17.424 24.347 24.973 1.00 36.16 84 HIS A CA 1
ATOM 671 C C . HIS A 1 88 ? 18.305 23.572 25.974 1.00 35.61 84 HIS A C 1
ATOM 672 O O . HIS A 1 88 ? 18.123 22.365 26.189 1.00 36.18 84 HIS A O 1
ATOM 679 N N . GLN A 1 89 ? 19.274 24.276 26.563 1.00 35.26 85 GLN A N 1
ATOM 680 C CA . GLN A 1 89 ? 20.209 23.685 27.522 1.00 33.30 85 GLN A CA 1
ATOM 681 C C . GLN A 1 89 ? 20.011 24.271 28.916 1.00 33.30 85 GLN A C 1
ATOM 682 O O . GLN A 1 89 ? 20.268 25.470 29.143 1.00 34.72 85 GLN A O 1
ATOM 688 N N . GLU A 1 90 ? 19.564 23.433 29.846 1.00 33.17 86 GLU A N 1
ATOM 689 C CA . GLU A 1 90 ? 19.393 23.854 31.241 1.00 32.40 86 GLU A CA 1
ATOM 690 C C . GLU A 1 90 ? 20.685 23.688 32.058 1.00 30.71 86 GLU A C 1
ATOM 691 O O . GLU A 1 90 ? 21.029 24.543 32.895 1.00 30.32 86 GLU A O 1
ATOM 693 N N . VAL A 1 91 ? 21.401 22.595 31.798 1.00 27.44 87 VAL A N 1
ATOM 694 C CA . VAL A 1 91 ? 22.585 22.238 32.599 1.00 25.14 87 VAL A CA 1
ATOM 695 C C . VAL A 1 91 ? 23.885 22.221 31.766 1.00 23.50 87 VAL A C 1
ATOM 696 O O . VAL A 1 91 ? 23.990 21.501 30.746 1.00 21.55 87 VAL A O 1
ATOM 700 N N . PHE A 1 92 ? 24.870 22.995 32.217 1.00 22.04 88 PHE A N 1
ATOM 701 C CA . PHE A 1 92 ? 26.090 23.211 31.431 1.00 22.09 88 PHE A CA 1
ATOM 702 C C . PHE A 1 92 ? 27.199 22.179 31.671 1.00 20.57 88 PHE A C 1
ATOM 703 O O . PHE A 1 92 ? 28.326 22.507 32.052 1.00 2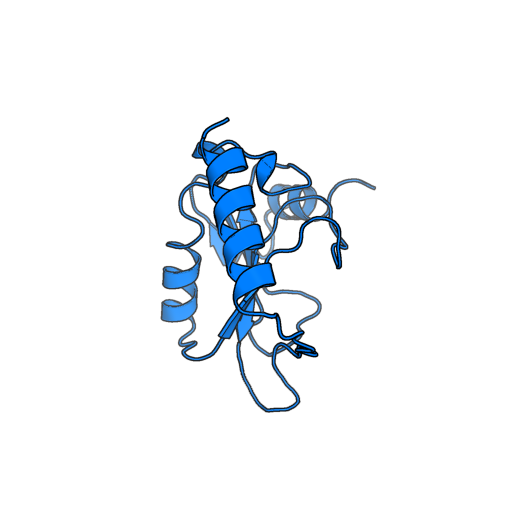0.22 88 PHE A O 1
ATOM 711 N N . HIS A 1 93 ? 26.819 20.926 31.453 1.00 18.79 89 HIS A N 1
ATOM 712 C CA . HIS A 1 93 ? 27.682 19.759 31.507 1.00 18.10 89 HIS A CA 1
ATOM 713 C C . HIS A 1 93 ? 27.019 18.850 30.499 1.00 17.68 89 HIS A C 1
ATOM 714 O O . HIS A 1 93 ? 25.816 18.547 30.633 1.00 18.17 89 HIS A O 1
ATOM 721 N N . VAL A 1 94 ? 27.774 18.481 29.455 1.00 16.73 90 VAL A N 1
ATOM 722 C CA . VAL A 1 94 ? 27.252 17.717 28.307 1.00 15.97 90 VAL A CA 1
ATOM 723 C C . VAL A 1 94 ? 26.515 16.470 28.802 1.00 16.19 90 VAL A C 1
ATOM 724 O O . VAL A 1 94 ? 27.024 15.752 29.681 1.00 16.27 90 VAL A O 1
ATOM 728 N N . HIS A 1 95 ? 25.303 16.249 28.289 1.00 14.66 91 HIS A N 1
ATOM 729 C CA . HIS A 1 95 ? 24.554 15.030 28.590 1.00 15.47 91 HIS A CA 1
ATOM 730 C C . HIS A 1 95 ? 23.656 14.647 27.429 1.00 14.95 91 HIS A C 1
ATOM 731 O O . HIS A 1 95 ? 23.016 15.503 26.817 1.00 16.42 91 HIS A O 1
ATOM 738 N N . PHE A 1 96 ? 23.611 13.359 27.132 1.00 13.86 92 PHE A N 1
ATOM 739 C CA . PHE A 1 96 ? 22.851 12.861 25.993 1.00 13.36 92 PHE A CA 1
ATOM 740 C C . PHE A 1 96 ? 21.536 12.310 26.513 1.00 13.18 92 PHE A C 1
ATOM 741 O O . PHE A 1 96 ? 21.533 11.395 27.347 1.00 13.43 92 PHE A O 1
ATOM 749 N N . HIS A 1 97 ? 20.422 12.868 26.028 1.00 12.83 93 HIS A N 1
ATOM 750 C CA . HIS A 1 97 ? 19.092 12.363 26.381 1.00 13.81 93 HIS A CA 1
ATOM 751 C C . HIS A 1 97 ? 18.785 11.169 25.497 1.00 12.59 93 HIS A C 1
ATOM 752 O O . HIS A 1 97 ? 19.048 11.219 24.294 1.00 13.99 93 HIS A O 1
ATOM 759 N N . VAL A 1 98 ? 18.238 10.103 26.077 1.00 13.10 94 VAL A N 1
ATOM 760 C CA . VAL A 1 98 ? 17.718 8.989 25.279 1.00 14.37 94 VAL A CA 1
ATOM 761 C C . VAL A 1 98 ? 16.271 8.853 25.684 1.00 15.10 94 VAL A C 1
ATOM 762 O O . VAL A 1 98 ? 15.973 8.522 26.841 1.00 16.11 94 VAL A O 1
ATOM 766 N N . ILE A 1 99 ? 15.379 9.149 24.746 1.00 15.61 95 ILE A N 1
ATOM 767 C CA . ILE A 1 99 ? 13.991 9.428 25.089 1.00 16.42 95 ILE A CA 1
ATOM 768 C C . ILE A 1 99 ? 13.095 8.457 24.342 1.00 16.93 95 ILE A C 1
ATOM 769 O O . ILE A 1 99 ? 12.913 8.589 23.125 1.00 15.81 95 ILE A O 1
ATOM 774 N N . PRO A 1 100 ? 12.557 7.458 25.061 1.00 17.40 96 PRO A N 1
ATOM 775 C CA . PRO A 1 100 ? 11.775 6.428 24.383 1.00 18.78 96 PRO A CA 1
ATOM 776 C C . PRO A 1 100 ? 10.488 6.975 23.761 1.00 21.23 96 PRO A C 1
ATOM 777 O O . PRO A 1 100 ? 9.868 7.880 24.315 1.00 21.98 96 PRO A O 1
ATOM 781 N N . PHE A 1 101 ? 10.097 6.426 22.623 1.00 23.11 97 PHE A N 1
ATOM 782 C CA . PHE A 1 101 ? 8.771 6.697 22.082 1.00 26.42 97 PHE A CA 1
ATOM 783 C C . PHE A 1 101 ? 7.816 5.748 22.788 1.00 27.59 97 PHE A C 1
ATOM 784 O O . PHE A 1 101 ? 7.926 4.527 22.635 1.00 28.39 97 PHE A O 1
ATOM 792 N N . VAL A 1 102 ? 6.925 6.287 23.610 1.00 30.11 98 VAL A N 1
ATOM 793 C CA . VAL A 1 102 ? 5.889 5.457 24.242 1.00 32.24 98 VAL A CA 1
ATOM 794 C C . VAL A 1 102 ? 4.590 5.573 23.433 1.00 34.05 98 VAL A C 1
ATOM 795 O O . VAL A 1 102 ? 4.082 4.572 22.929 1.00 34.42 98 VAL A O 1
ATOM 799 N N . SER A 1 103 ? 4.081 6.799 23.288 1.00 35.74 99 SER A N 1
ATOM 800 C CA . SER A 1 103 ? 2.866 7.068 22.502 1.00 37.33 99 SER A CA 1
ATOM 801 C C . SER A 1 103 ? 2.923 8.477 21.916 1.00 37.49 99 SER A C 1
ATOM 802 O O . SER A 1 103 ? 3.876 9.205 22.164 1.00 37.18 99 SER A O 1
ATOM 805 N N . ALA A 1 104 ? 1.884 8.874 21.176 1.00 37.98 100 ALA A N 1
ATOM 806 C CA . ALA A 1 104 ? 1.828 10.215 20.582 1.00 37.84 100 ALA A CA 1
ATOM 807 C C . ALA A 1 104 ? 1.962 11.357 21.598 1.00 38.39 100 ALA A C 1
ATOM 808 O O . ALA A 1 104 ? 2.565 12.382 21.284 1.00 38.12 100 ALA A O 1
ATOM 810 N N . ASP A 1 105 ? 1.411 11.188 22.804 1.00 39.02 101 ASP A N 1
ATOM 811 C CA . ASP A 1 105 ? 1.528 12.221 23.839 1.00 39.45 101 ASP A CA 1
ATOM 812 C C . ASP A 1 105 ? 2.572 11.886 24.893 1.00 38.49 101 ASP A C 1
ATOM 813 O O . ASP A 1 105 ? 2.605 12.502 25.972 1.00 38.63 101 ASP A O 1
ATOM 818 N N . GLU A 1 106 ? 3.423 10.908 24.573 1.00 36.43 102 GLU A N 1
ATOM 819 C CA . GLU A 1 106 ? 4.505 10.506 25.455 1.00 34.50 102 GLU A CA 1
ATOM 820 C C . GLU A 1 106 ? 5.712 10.117 24.595 1.00 33.12 102 GLU A C 1
ATOM 821 O O . GLU A 1 106 ? 5.889 8.953 24.241 1.00 32.57 102 GLU A O 1
ATOM 827 N N . ARG A 1 107 ? 6.512 11.118 24.245 1.00 32.51 103 ARG A N 1
ATOM 828 C CA . ARG A 1 107 ? 7.625 10.961 23.292 1.00 31.53 103 ARG A CA 1
ATOM 829 C C . ARG A 1 107 ? 8.339 12.301 23.153 1.00 30.88 103 ARG A C 1
ATOM 830 O O . ARG A 1 107 ? 7.852 13.301 23.650 1.00 31.41 103 ARG A O 1
ATOM 838 N N . LEU A 1 108 ? 9.488 12.338 22.475 1.00 29.37 104 LEU A N 1
ATOM 839 C CA . LEU A 1 108 ? 10.079 13.630 22.161 1.00 28.66 104 LEU A CA 1
ATOM 840 C C . LEU A 1 108 ? 9.212 14.298 21.091 1.00 29.36 104 LEU A C 1
ATOM 841 O O . LEU A 1 108 ? 8.879 13.674 20.071 1.00 28.71 104 LEU A O 1
ATOM 846 N N . MET A 1 109 ? 8.839 15.555 21.348 1.00 30.70 105 MET A N 1
ATOM 847 C CA . MET A 1 109 ? 7.950 16.319 20.469 1.00 32.13 105 MET A CA 1
ATOM 848 C C . MET A 1 109 ? 8.690 17.498 19.861 1.00 32.48 105 MET A C 1
ATOM 849 O O . MET A 1 109 ? 9.048 18.455 20.554 1.00 33.06 105 MET A O 1
ATOM 854 N N . ILE A 1 110 ? 8.921 17.407 18.560 1.00 32.82 106 ILE A N 1
ATOM 855 C CA . ILE A 1 110 ? 9.622 18.431 17.797 1.00 33.72 106 ILE A CA 1
ATOM 856 C C . ILE A 1 110 ? 8.630 19.130 16.874 1.00 34.40 106 ILE A C 1
ATOM 857 O O . ILE A 1 110 ? 7.757 18.475 16.286 1.00 34.29 106 ILE A O 1
ATOM 862 N N . ASN A 1 111 ? 8.759 20.450 16.773 1.00 35.12 107 ASN A N 1
ATOM 863 C CA . ASN A 1 111 ? 8.081 21.225 15.744 1.00 36.35 107 ASN A CA 1
ATOM 864 C C . ASN A 1 111 ? 9.040 21.401 14.573 1.00 35.79 107 ASN A C 1
ATOM 865 O O . ASN A 1 111 ? 9.882 22.296 14.574 1.00 35.86 107 ASN A O 1
ATOM 870 N N . TRP A 1 112 ? 8.904 20.526 13.585 1.00 35.07 108 TRP A N 1
ATOM 871 C CA . TRP A 1 112 ? 9.810 20.471 12.449 1.00 35.22 108 TRP A CA 1
ATOM 872 C C . TRP A 1 112 ? 9.408 21.418 11.327 1.00 36.12 108 TRP A C 1
ATOM 873 O O . TRP A 1 112 ? 8.793 20.998 10.344 1.00 36.93 108 TRP A O 1
ATOM 884 N N . LYS A 1 113 ? 9.781 22.688 11.454 1.00 37.06 109 LYS A N 1
ATOM 885 C CA . LYS A 1 113 ? 9.431 23.676 10.432 1.00 38.07 109 LYS A CA 1
ATOM 886 C C . LYS A 1 113 ? 10.604 23.875 9.478 1.00 37.63 109 LYS A C 1
ATOM 887 O O . LYS A 1 113 ? 11.418 24.781 9.657 1.00 37.97 109 LYS A O 1
ATOM 889 N N . ALA A 1 114 ? 10.669 23.011 8.466 1.00 37.48 110 ALA A N 1
ATOM 890 C CA . ALA A 1 114 ? 11.724 23.045 7.444 1.00 37.52 110 ALA A CA 1
ATOM 891 C C . ALA A 1 114 ? 11.515 24.080 6.322 1.00 38.79 110 ALA A C 1
ATOM 892 O O . ALA A 1 114 ? 10.432 24.164 5.730 1.00 39.76 110 ALA A O 1
ATOM 894 N N . LYS A 1 115 ? 12.576 24.833 6.026 1.00 38.91 111 LYS A N 1
ATOM 895 C CA . LYS A 1 115 ? 12.627 25.739 4.875 1.00 39.40 111 LYS A CA 1
ATOM 896 C C . LYS A 1 115 ? 13.066 25.008 3.601 1.00 39.17 111 LYS A C 1
ATOM 897 O O . LYS A 1 115 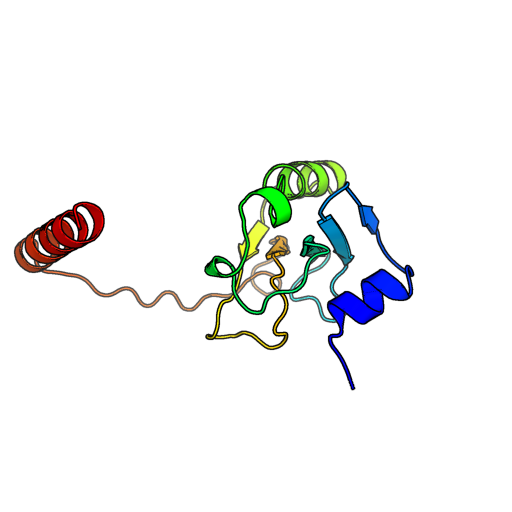? 13.735 23.973 3.660 1.00 38.42 111 LYS A O 1
ATOM 899 N N . SER A 1 116 ? 12.676 25.538 2.446 1.00 39.20 112 SER A N 1
ATOM 900 C CA A SER A 1 116 ? 13.084 24.962 1.176 0.60 38.99 112 SER A CA 1
ATOM 901 C CA B SER A 1 116 ? 13.056 24.972 1.158 0.40 39.06 112 SER A CA 1
ATOM 902 C C . SER A 1 116 ? 14.099 25.901 0.544 1.00 40.02 112 SER A C 1
ATOM 903 O O . SER A 1 116 ? 14.173 27.083 0.897 1.00 41.09 112 SER A O 1
ATOM 908 N N . VAL A 1 117 ? 14.907 25.377 -0.361 1.00 48.50 113 VAL A N 1
ATOM 909 C CA . VAL A 1 117 ? 15.905 26.222 -0.979 1.00 47.67 113 VAL A CA 1
ATOM 910 C C . VAL A 1 117 ? 15.930 26.021 -2.457 1.00 47.72 113 VAL A C 1
ATOM 911 O O . VAL A 1 117 ? 15.601 24.939 -2.958 1.00 47.86 113 VAL A O 1
ATOM 915 N N . SER A 1 118 ? 16.298 27.092 -3.153 1.00 47.99 114 SER A N 1
ATOM 916 C CA . SER A 1 118 ? 16.645 27.012 -4.556 1.00 47.92 114 SER A CA 1
ATOM 917 C C . SER A 1 118 ? 17.742 25.981 -4.661 1.00 46.62 114 SER A C 1
ATOM 918 O O . SER A 1 118 ? 18.591 25.882 -3.751 1.00 46.87 114 SER A O 1
ATOM 921 N N . ASP A 1 119 ? 17.741 25.219 -5.749 1.00 45.88 115 ASP A N 1
ATOM 922 C CA . ASP A 1 119 ? 18.907 24.434 -6.103 1.00 45.10 115 ASP A CA 1
ATOM 923 C C . ASP A 1 119 ? 20.195 25.279 -5.963 1.00 44.30 115 ASP A C 1
ATOM 924 O O . ASP A 1 119 ? 21.171 24.824 -5.373 1.00 44.64 115 ASP A O 1
ATOM 929 N N . LYS A 1 120 ? 20.185 26.506 -6.491 1.00 43.68 116 LYS A N 1
ATOM 930 C CA . LYS A 1 120 ? 21.388 27.358 -6.504 1.00 43.19 116 LYS A CA 1
ATOM 931 C C . LYS A 1 120 ? 21.738 27.921 -5.120 1.00 43.30 116 LYS A C 1
ATOM 932 O O . LYS A 1 120 ? 22.901 28.199 -4.836 1.00 44.42 116 LYS A O 1
ATOM 934 N N . GLU A 1 121 ? 20.741 28.087 -4.259 1.00 42.08 117 GLU A N 1
ATOM 935 C CA . GLU A 1 121 ? 21.014 28.412 -2.865 1.00 42.00 117 GLU A CA 1
ATOM 936 C C . GLU A 1 121 ? 21.607 27.171 -2.168 1.00 40.23 117 GLU A C 1
ATOM 937 O O . GLU A 1 121 ? 22.365 27.313 -1.205 1.00 40.51 117 GLU A O 1
ATOM 943 N N . TYR A 1 122 ? 21.260 25.977 -2.662 1.00 37.48 118 TYR A N 1
ATOM 944 C CA . TYR A 1 122 ? 21.795 24.728 -2.102 1.00 36.13 118 TYR A CA 1
ATOM 945 C C . TYR A 1 122 ? 23.193 24.466 -2.650 1.00 37.34 118 TYR A C 1
ATOM 946 O O . TYR A 1 122 ? 24.048 24.017 -1.915 1.00 37.81 118 TYR A O 1
ATOM 955 N N . SER A 1 123 ? 23.413 24.745 -3.936 1.00 37.76 119 SER A N 1
ATOM 956 C CA . SER A 1 123 ? 24.757 24.637 -4.525 1.00 40.19 119 SER A CA 1
ATOM 957 C C . SER A 1 123 ? 25.728 25.577 -3.829 1.00 41.90 119 SER A C 1
ATOM 958 O O . SER A 1 123 ? 26.864 25.203 -3.564 1.00 43.50 119 SER A O 1
ATOM 961 N N . GLU A 1 124 ? 25.264 26.793 -3.535 1.00 26.52 120 GLU A N 1
ATOM 962 C CA . GLU A 1 124 ? 26.030 27.785 -2.768 1.00 26.32 120 GLU A CA 1
ATOM 963 C C . GLU A 1 124 ? 26.318 27.298 -1.349 1.00 24.89 120 GLU A C 1
ATOM 964 O O . GLU A 1 124 ? 27.402 27.512 -0.817 1.00 23.41 120 GLU A O 1
ATOM 966 N N . MET A 1 125 ? 25.318 26.690 -0.717 1.00 24.21 121 MET A N 1
ATOM 967 C CA . MET A 1 125 ? 25.457 26.237 0.667 1.00 23.03 121 MET A CA 1
ATOM 968 C C . MET A 1 125 ? 26.503 25.116 0.727 1.00 21.60 121 MET A C 1
ATOM 969 O O . MET A 1 125 ? 27.356 25.103 1.613 1.00 20.73 121 MET A O 1
ATOM 971 N N . VAL A 1 126 ? 26.457 24.213 -0.253 1.00 21.91 122 VAL A N 1
ATOM 972 C CA . VAL A 1 126 ? 27.401 23.087 -0.363 1.00 20.99 122 VAL A CA 1
ATOM 973 C C . VAL A 1 126 ? 28.817 23.628 -0.617 1.00 21.20 122 VAL A C 1
ATOM 974 O O . VAL A 1 126 ? 29.758 23.250 0.050 1.00 19.04 122 VAL A O 1
ATOM 978 N N . GLU A 1 127 ? 28.950 24.549 -1.570 1.00 23.05 123 GLU A N 1
ATOM 979 C CA . GLU A 1 127 ? 30.275 25.158 -1.832 1.00 23.69 123 GLU A CA 1
ATOM 980 C C . GLU A 1 127 ? 30.851 25.843 -0.602 1.00 23.36 123 GLU A C 1
ATOM 981 O O . GLU A 1 127 ? 32.044 25.663 -0.277 1.00 23.40 123 GLU A O 1
ATOM 987 N N . GLU A 1 128 ? 30.024 26.625 0.093 1.00 24.06 124 GLU A N 1
ATOM 988 C CA . GLU A 1 128 ? 30.481 27.308 1.309 1.00 24.44 124 GLU A CA 1
ATOM 989 C C . GLU A 1 128 ? 30.968 26.324 2.376 1.00 23.31 124 GLU A C 1
ATOM 990 O O . GLU A 1 128 ? 31.966 26.590 3.059 1.00 22.71 124 GLU A O 1
ATOM 996 N N . ALA A 1 129 ? 30.260 25.199 2.502 1.00 21.65 125 ALA A N 1
ATOM 997 C CA . ALA A 1 129 ? 30.617 24.127 3.443 1.00 19.84 125 ALA A CA 1
ATOM 998 C C . ALA A 1 129 ? 31.954 23.484 3.075 1.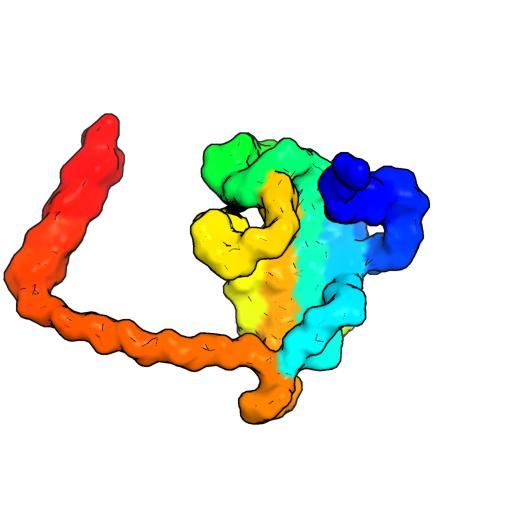00 18.90 125 ALA A C 1
ATOM 999 O O . ALA A 1 129 ? 32.783 23.250 3.948 1.00 18.52 125 ALA A O 1
ATOM 1001 N N . ARG A 1 130 ? 32.164 23.237 1.783 1.00 19.21 126 ARG A N 1
ATOM 1002 C CA . ARG A 1 130 ? 33.470 22.760 1.279 1.00 19.67 126 ARG A CA 1
ATOM 1003 C C . ARG A 1 130 ? 34.593 23.749 1.581 1.00 19.33 126 ARG A C 1
ATOM 1004 O O . ARG A 1 130 ? 35.672 23.339 1.982 1.00 19.17 126 ARG A O 1
ATOM 1012 N N . LEU A 1 131 ? 34.334 25.041 1.381 1.00 19.29 127 LEU A N 1
ATOM 1013 C CA . LEU A 1 131 ? 35.323 26.076 1.731 1.00 20.24 127 LEU A CA 1
ATOM 1014 C C . LEU A 1 131 ? 35.682 26.020 3.209 1.00 20.44 127 LEU A C 1
ATOM 1015 O O . LEU A 1 131 ? 36.882 26.055 3.579 1.00 20.26 127 LEU A O 1
ATOM 1020 N N . ARG A 1 132 ? 34.661 25.914 4.069 1.00 20.51 128 ARG A N 1
ATOM 1021 C CA . ARG A 1 132 ? 34.908 25.829 5.526 1.00 21.93 128 ARG A CA 1
ATOM 1022 C C . ARG A 1 132 ? 35.713 24.583 5.919 1.00 21.84 128 ARG A C 1
ATOM 1023 O O . ARG A 1 132 ? 36.626 24.700 6.738 1.00 22.73 128 ARG A O 1
ATOM 1031 N N . VAL A 1 133 ? 35.382 23.424 5.323 1.00 20.46 129 VAL A N 1
ATOM 1032 C CA . VAL A 1 133 ? 36.051 22.133 5.579 1.00 21.69 129 VAL A CA 1
ATOM 1033 C C . VAL A 1 133 ? 37.530 22.209 5.177 1.00 22.21 129 VAL A C 1
ATOM 1034 O O . VAL A 1 133 ? 38.397 21.677 5.864 1.00 23.89 129 VAL A O 1
ATOM 1038 N N . SER A 1 134 ? 37.780 22.908 4.078 1.00 22.07 130 SER A N 1
ATOM 1039 C CA . SER A 1 134 ? 39.083 22.992 3.427 1.00 23.61 130 SER A CA 1
ATOM 1040 C C . SER A 1 134 ? 39.999 24.009 4.089 1.00 25.33 130 SER A C 1
ATOM 1041 O O . SER A 1 134 ? 41.184 24.062 3.777 1.00 25.58 130 SER A O 1
ATOM 1044 N N . SER A 1 135 ? 39.442 24.831 4.977 1.00 26.87 131 SER A N 1
ATOM 1045 C CA . SER A 1 135 ? 40.210 25.850 5.715 1.00 30.40 131 SER A CA 1
ATOM 1046 C C . SER A 1 135 ? 40.783 25.373 7.068 1.00 32.04 131 SER A C 1
ATOM 1047 O O . SER A 1 135 ? 41.436 26.134 7.780 1.00 34.05 131 SER A O 1
#

Secondary structure (DSSP, 8-state):
---HHHHHHHH--S--EE-SSEEEEE-SS-SSTT-EEEEESS--SSGGGS-GGGGTTHHHHHHHHHHHHT--SEEEE--SSSS-SSSS--EEEEE--BTTBS-----------HHHHHHHHHHHHHHHH-

InterPro domains:
  IPR001310 Histidine triad (HIT) protein [PR00332] (24-42)
  IPR001310 Histidine triad (HIT) protein [PR00332] (85-95)
  IPR001310 Histidine triad (HIT) protein [PTHR46648] (3-126)
  IPR011146 HIT-like domain [PF01230] (14-96)
  IPR011146 HIT-like domain [PS51084] (5-104)
  IPR036265 HIT-like superfamily [G3DSA:3.30.428.10] (1-131)
  IPR036265 HIT-like superfamily [SSF54197] (3-123)

Sequence (130 aa):
EGCIFCTLYRKGANIIYETDRLFALIDRYPLSKGHFLVIPKAHHPYLHNYKPEELSGVLDDTIRHLVQKFGFERYNILQNNGNHQEVFHVHFHVIPFVSADERLMINWKAKSSVSDKEYSEMVEEARLRVSS

B-factor: mean 25.43, std 8.88, range [8.42, 55.5]

CATH classification: 3.30.428.10

Foldseek 3Di:
DDAPLLVCVVVVPQFPDDDPFWTKHQDPDALAPRKIKIFGNDFAQDPVVDDCVNVPCPVVVVVVVCVVVVADAWDWDWDHPDPDDGRGTMIITAGCDDPSRGDDDDDDDDDDDPVVVVVVVVVVVVVVVD

Organism: Encephalitozoon cuniculi (strain GB-M1) (NCBI:txid284813)

Radius of gyration: 17.63 Å; Cα contacts (8 Å, |Δi|>4): 172; chains: 1; bounding box: 39×32×52 Å